Protein AF-A0A497MSE0-F1 (afdb_monomer_lite)

Sequence (101 aa):
SDIDIEVYAENPENVAKRLERFGKLRVERQTVKGGGAPVEVYHIYFRLPSGSEVEVVVRPPEHRHERRRCEIFGDIITGLTLNELERLLWEEPDRKFAPLV

Radius of gyration: 15.04 Å; chains: 1; bounding box: 40×32×30 Å

Structure (mmCIF, N/CA/C/O backbone):
data_AF-A0A497MSE0-F1
#
_entry.id   AF-A0A497MSE0-F1
#
loop_
_atom_site.group_PDB
_atom_site.id
_atom_site.type_symbol
_atom_site.label_atom_id
_atom_site.label_alt_id
_atom_site.label_comp_id
_atom_site.label_asym_id
_atom_site.label_entity_id
_atom_site.label_seq_id
_atom_site.pdbx_PDB_ins_code
_atom_site.Cartn_x
_atom_site.Cartn_y
_atom_site.Cartn_z
_atom_site.occupancy
_atom_site.B_iso_or_equiv
_atom_site.auth_seq_id
_atom_site.auth_comp_id
_atom_site.auth_asym_id
_atom_site.auth_atom_id
_atom_site.pdbx_PDB_model_num
ATOM 1 N N . SER A 1 1 ? -5.381 -8.226 5.496 1.00 74.81 1 SER A N 1
ATOM 2 C CA . SER A 1 1 ? -5.926 -6.902 5.152 1.00 74.81 1 SER A CA 1
ATOM 3 C C . SER A 1 1 ? -7.351 -7.050 4.649 1.00 74.81 1 SER A C 1
ATOM 5 O O . SER A 1 1 ? -7.704 -8.092 4.109 1.00 74.81 1 SER A O 1
ATOM 7 N N . ASP A 1 2 ? -8.182 -6.033 4.883 1.00 85.50 2 ASP A N 1
ATOM 8 C CA . ASP A 1 2 ? -9.526 -5.917 4.295 1.00 85.50 2 ASP A CA 1
ATOM 9 C C . ASP A 1 2 ? -9.477 -5.172 2.949 1.00 85.50 2 ASP A C 1
ATOM 11 O O . ASP A 1 2 ? -10.337 -5.355 2.090 1.00 85.50 2 ASP A O 1
ATOM 15 N N . ILE A 1 3 ? -8.487 -4.286 2.796 1.00 87.19 3 ILE A N 1
ATOM 16 C CA . ILE A 1 3 ? -8.245 -3.477 1.603 1.00 87.19 3 ILE A CA 1
ATOM 17 C C . ILE A 1 3 ? -6.768 -3.609 1.237 1.00 87.19 3 ILE A C 1
ATOM 19 O O . ILE A 1 3 ? -5.904 -3.244 2.037 1.00 87.19 3 ILE A O 1
ATOM 23 N N . ASP A 1 4 ? -6.500 -4.063 0.017 1.00 87.38 4 ASP A N 1
ATOM 24 C CA . ASP A 1 4 ? -5.156 -4.196 -0.542 1.00 87.38 4 ASP A CA 1
ATOM 25 C C . ASP A 1 4 ? -4.942 -3.179 -1.658 1.00 87.38 4 ASP A C 1
ATOM 27 O O . ASP A 1 4 ? -5.719 -3.097 -2.612 1.00 87.38 4 ASP A O 1
ATOM 31 N N . ILE A 1 5 ? -3.879 -2.388 -1.537 1.00 88.50 5 ILE A N 1
ATOM 32 C CA . ILE A 1 5 ? -3.506 -1.370 -2.517 1.00 88.50 5 ILE A CA 1
ATOM 33 C C . ILE A 1 5 ? -2.061 -1.610 -2.936 1.00 88.50 5 ILE A C 1
ATOM 35 O O . ILE A 1 5 ? -1.153 -1.605 -2.110 1.00 88.50 5 ILE A O 1
ATOM 39 N N . GLU A 1 6 ? -1.826 -1.749 -4.236 1.00 88.56 6 GLU A N 1
ATOM 40 C CA . GLU A 1 6 ? -0.477 -1.801 -4.796 1.00 88.56 6 GLU A CA 1
ATOM 41 C C . GLU A 1 6 ? -0.086 -0.432 -5.359 1.00 88.56 6 GLU A C 1
ATOM 43 O O . GLU A 1 6 ? -0.834 0.189 -6.119 1.00 88.56 6 GLU A O 1
ATOM 48 N N . VAL A 1 7 ? 1.095 0.053 -4.979 1.00 91.12 7 VAL A N 1
ATOM 49 C CA . VAL A 1 7 ? 1.649 1.319 -5.465 1.00 91.12 7 VAL A CA 1
ATOM 50 C C . VAL A 1 7 ? 3.083 1.138 -5.939 1.00 91.12 7 VAL A C 1
ATOM 52 O O . VAL A 1 7 ? 3.842 0.318 -5.425 1.00 91.12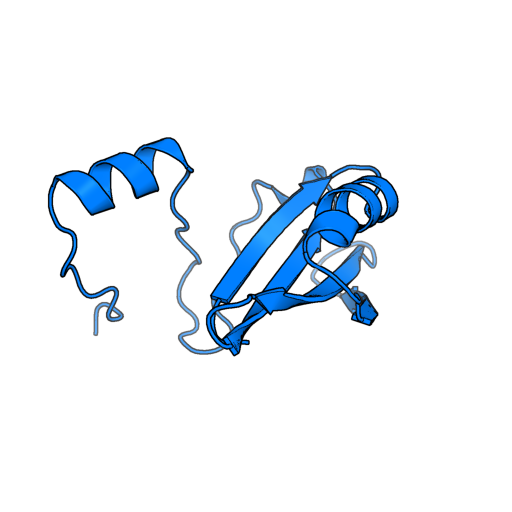 7 VAL A O 1
ATOM 55 N N . TYR A 1 8 ? 3.467 1.962 -6.910 1.00 90.06 8 TYR A N 1
ATOM 56 C CA . TYR A 1 8 ? 4.799 1.950 -7.500 1.00 90.06 8 TYR A CA 1
ATOM 57 C C . TYR A 1 8 ? 5.508 3.265 -7.200 1.00 90.06 8 TYR A C 1
ATOM 59 O O . TYR A 1 8 ? 5.003 4.333 -7.557 1.00 90.06 8 TYR A O 1
ATOM 67 N N . ALA A 1 9 ? 6.659 3.200 -6.535 1.00 92.12 9 ALA A N 1
ATOM 68 C CA . ALA A 1 9 ? 7.423 4.380 -6.150 1.00 92.12 9 ALA A CA 1
ATOM 69 C C . ALA A 1 9 ? 8.916 4.061 -6.030 1.00 92.12 9 ALA A C 1
ATOM 71 O O . ALA A 1 9 ? 9.285 2.998 -5.544 1.00 92.12 9 ALA A O 1
ATOM 72 N N . GLU A 1 10 ? 9.769 5.014 -6.412 1.00 90.62 10 GLU A N 1
ATOM 73 C CA . GLU A 1 10 ? 11.226 4.896 -6.228 1.00 90.62 10 GLU A CA 1
ATOM 74 C C . GLU A 1 10 ? 11.630 4.899 -4.746 1.00 90.62 10 GLU A C 1
ATOM 76 O O . GLU A 1 10 ? 12.620 4.286 -4.367 1.00 90.62 10 GLU A O 1
ATOM 81 N N . ASN A 1 11 ? 10.867 5.604 -3.903 1.00 92.12 11 ASN A N 1
ATOM 82 C CA . ASN A 1 11 ? 11.158 5.772 -2.482 1.00 92.12 11 ASN A CA 1
ATOM 83 C C . ASN A 1 11 ? 9.926 5.382 -1.635 1.00 92.12 11 ASN A C 1
ATOM 85 O O . ASN A 1 11 ? 8.963 6.159 -1.555 1.00 92.12 11 ASN A O 1
ATOM 89 N N . PRO A 1 12 ? 9.935 4.190 -1.015 1.00 91.81 12 PRO A N 1
ATOM 90 C CA . PRO A 1 12 ? 8.854 3.705 -0.157 1.00 91.81 12 PRO A CA 1
ATOM 91 C C . PRO A 1 12 ? 8.618 4.547 1.100 1.00 91.81 12 PRO A C 1
ATOM 93 O O . PRO A 1 12 ? 7.482 4.673 1.559 1.00 91.81 12 PRO A O 1
ATOM 96 N N . GLU A 1 13 ? 9.651 5.191 1.638 1.00 92.81 13 GLU A N 1
ATOM 97 C CA . GLU A 1 13 ? 9.549 6.048 2.819 1.00 92.81 13 GLU A CA 1
ATOM 98 C C . GLU A 1 13 ? 8.683 7.288 2.546 1.00 92.81 13 GLU A C 1
ATOM 100 O O . GLU A 1 13 ? 7.916 7.719 3.409 1.00 92.81 13 GLU A O 1
ATOM 105 N N . ASN A 1 14 ? 8.719 7.829 1.323 1.00 95.00 14 ASN A N 1
ATOM 106 C CA . ASN A 1 14 ? 7.829 8.913 0.903 1.00 95.00 14 ASN A CA 1
ATOM 107 C C . ASN A 1 14 ? 6.357 8.482 0.885 1.00 95.00 14 ASN A C 1
ATOM 109 O O . ASN A 1 14 ? 5.477 9.299 1.172 1.00 95.00 14 ASN A O 1
ATOM 113 N N . VAL A 1 15 ? 6.080 7.216 0.556 1.00 95.31 15 VAL A N 1
ATOM 114 C CA . VAL A 1 15 ? 4.728 6.649 0.633 1.00 95.31 15 VAL A CA 1
ATOM 115 C C . VAL A 1 15 ? 4.307 6.529 2.095 1.00 95.31 15 VAL A C 1
ATOM 117 O O . VAL A 1 15 ? 3.260 7.061 2.461 1.00 95.31 15 VAL A O 1
ATOM 120 N N . ALA A 1 16 ? 5.146 5.931 2.947 1.00 94.81 16 ALA A N 1
ATOM 121 C CA . ALA A 1 16 ? 4.875 5.802 4.379 1.00 94.81 16 ALA A CA 1
ATOM 122 C C . ALA A 1 16 ? 4.583 7.165 5.023 1.00 94.81 16 ALA A C 1
ATOM 124 O O . ALA A 1 16 ? 3.537 7.342 5.641 1.00 94.81 16 ALA A O 1
ATOM 125 N N . LYS A 1 17 ? 5.419 8.176 4.765 1.00 95.69 17 LYS A N 1
ATOM 126 C CA . LYS A 1 17 ? 5.233 9.538 5.284 1.00 95.69 17 LYS A CA 1
ATOM 127 C C . LYS A 1 17 ? 3.888 10.156 4.890 1.00 95.69 17 LYS A C 1
ATOM 129 O O . LYS A 1 17 ? 3.267 10.866 5.674 1.00 95.69 17 LYS A O 1
ATOM 134 N N . ARG A 1 18 ? 3.400 9.890 3.673 1.00 95.25 18 ARG A N 1
ATOM 135 C CA . ARG A 1 18 ? 2.068 10.355 3.239 1.00 95.25 18 ARG A CA 1
ATOM 136 C C . ARG A 1 18 ? 0.936 9.625 3.959 1.00 95.25 18 ARG A C 1
ATOM 138 O O . ARG A 1 18 ? -0.126 10.218 4.140 1.00 95.25 18 ARG A O 1
ATOM 145 N N . LEU A 1 19 ? 1.153 8.373 4.352 1.00 95.38 19 LEU A N 1
ATOM 146 C CA . LEU A 1 19 ? 0.169 7.536 5.036 1.00 95.38 19 LEU A CA 1
ATOM 147 C C . LEU A 1 19 ? 0.098 7.793 6.547 1.00 95.38 19 LEU A C 1
ATOM 149 O O . LEU A 1 19 ? -0.934 7.499 7.142 1.00 95.38 19 LEU A O 1
ATOM 153 N N . GLU A 1 20 ? 1.108 8.418 7.163 1.00 93.81 20 GLU A N 1
ATOM 154 C CA . GLU A 1 20 ? 1.114 8.766 8.601 1.00 93.81 20 GLU A CA 1
ATOM 155 C C . GLU A 1 20 ? -0.120 9.578 9.030 1.00 93.81 20 GLU A C 1
ATOM 157 O O . GLU A 1 20 ? -0.575 9.486 10.169 1.00 93.81 20 GLU A O 1
ATOM 162 N N . ARG A 1 21 ? -0.731 10.325 8.099 1.00 93.00 21 ARG A N 1
ATOM 163 C CA . ARG A 1 21 ? -1.992 11.053 8.326 1.00 93.00 21 ARG A CA 1
ATOM 164 C C . ARG A 1 21 ? -3.167 10.157 8.741 1.00 93.00 21 ARG A C 1
ATOM 166 O O . ARG A 1 21 ? -4.153 10.672 9.259 1.00 93.00 21 ARG A O 1
ATOM 173 N N . PHE A 1 22 ? -3.095 8.855 8.464 1.00 89.88 22 PHE A N 1
ATOM 174 C CA . PHE A 1 22 ? -4.115 7.867 8.819 1.00 89.88 22 PHE A CA 1
ATOM 175 C C . PHE A 1 22 ? -3.835 7.186 10.167 1.00 89.88 22 PHE A C 1
ATOM 177 O O . P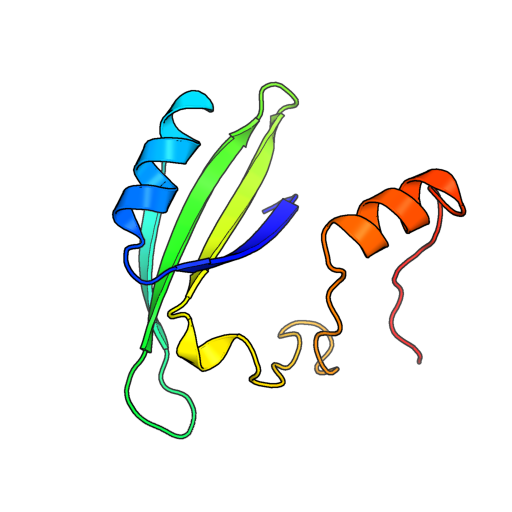HE A 1 22 ? -4.637 6.372 10.612 1.00 89.88 22 PHE A O 1
ATOM 184 N N . GLY A 1 23 ? -2.738 7.545 10.843 1.00 90.06 23 GLY A N 1
ATOM 185 C CA . GLY A 1 23 ? -2.400 7.075 12.182 1.00 90.06 23 GLY A CA 1
ATOM 186 C C . GLY A 1 23 ? -1.116 6.251 12.224 1.00 90.06 23 GLY A C 1
ATOM 187 O O . GLY A 1 23 ? -0.181 6.461 11.454 1.00 90.06 23 GLY A O 1
ATOM 188 N N . LYS A 1 24 ? -1.051 5.319 13.183 1.00 92.88 24 LYS A N 1
ATOM 189 C CA . LYS A 1 24 ? 0.138 4.492 13.409 1.00 92.88 24 LYS A CA 1
ATOM 190 C C . LYS A 1 24 ? 0.307 3.480 12.277 1.00 92.88 24 LYS A C 1
ATOM 192 O O . LYS A 1 24 ? -0.572 2.651 12.054 1.00 92.88 24 LYS A O 1
ATOM 197 N N . LEU A 1 25 ? 1.471 3.520 11.637 1.00 96.38 25 LEU A N 1
ATOM 198 C CA . LEU A 1 25 ? 1.854 2.583 10.588 1.00 96.38 25 LEU A CA 1
ATOM 199 C C . LEU A 1 25 ? 2.639 1.401 11.172 1.00 96.38 25 LEU A C 1
ATOM 201 O O . LEU A 1 25 ? 3.466 1.576 12.072 1.00 96.38 25 LEU A O 1
ATOM 205 N N . ARG A 1 26 ? 2.418 0.206 10.624 1.00 96.38 26 ARG A N 1
ATOM 206 C CA . ARG A 1 26 ? 3.332 -0.941 10.733 1.00 96.38 26 ARG A CA 1
ATOM 207 C C . ARG A 1 26 ? 3.959 -1.148 9.360 1.00 96.38 26 ARG A C 1
ATOM 209 O O . ARG A 1 26 ? 3.232 -1.320 8.393 1.00 96.38 26 ARG A O 1
ATOM 216 N N . VAL A 1 27 ? 5.285 -1.106 9.274 1.00 95.81 27 VAL A N 1
ATOM 217 C CA . VAL A 1 27 ? 6.015 -1.262 8.009 1.00 95.81 27 VAL A CA 1
ATOM 218 C C . VAL A 1 27 ? 6.842 -2.533 8.073 1.00 95.81 27 VAL A C 1
ATOM 220 O O . VAL A 1 27 ? 7.634 -2.713 8.998 1.00 95.81 27 VAL A O 1
ATOM 223 N N . GLU A 1 28 ? 6.669 -3.393 7.083 1.00 95.19 28 GLU A N 1
ATOM 224 C CA . GLU A 1 28 ? 7.422 -4.629 6.915 1.00 95.19 28 GLU A CA 1
ATOM 225 C C . GLU A 1 28 ? 8.150 -4.603 5.578 1.00 95.19 28 GLU A C 1
ATOM 227 O O . GLU A 1 28 ? 7.643 -4.078 4.589 1.00 95.19 28 GLU A O 1
ATOM 232 N N . ARG A 1 29 ? 9.366 -5.149 5.554 1.00 93.19 29 ARG A N 1
ATOM 233 C CA . ARG A 1 29 ? 10.194 -5.227 4.350 1.00 93.19 29 ARG A CA 1
ATOM 234 C C . ARG A 1 29 ? 10.383 -6.682 3.985 1.00 93.19 29 ARG A C 1
ATOM 236 O O . ARG A 1 29 ? 10.792 -7.481 4.828 1.00 93.19 29 ARG A O 1
ATOM 243 N N . GLN A 1 30 ? 10.111 -7.006 2.732 1.00 89.62 30 GLN A N 1
ATOM 244 C CA . GLN A 1 30 ? 10.225 -8.352 2.206 1.00 89.62 30 GLN A CA 1
ATOM 245 C C . GLN A 1 30 ? 11.056 -8.338 0.930 1.00 89.62 30 GLN A C 1
ATOM 247 O O . GLN A 1 30 ? 10.774 -7.608 -0.016 1.00 89.62 30 GLN A O 1
ATOM 252 N N . THR A 1 31 ? 12.080 -9.187 0.885 1.00 85.12 31 THR A N 1
ATOM 253 C CA . THR A 1 31 ? 12.819 -9.442 -0.350 1.00 85.12 31 THR A CA 1
ATOM 254 C C . THR A 1 31 ? 12.120 -10.548 -1.126 1.00 85.12 31 THR A C 1
ATOM 256 O O . THR A 1 31 ? 12.106 -11.706 -0.703 1.00 85.12 31 THR A O 1
ATOM 259 N N . VAL A 1 32 ? 11.557 -10.207 -2.280 1.00 79.00 32 VAL A N 1
ATOM 260 C CA . VAL A 1 32 ? 10.911 -11.166 -3.174 1.00 79.00 32 VAL A CA 1
ATOM 261 C C . VAL A 1 32 ? 11.927 -11.628 -4.215 1.00 79.00 32 VAL A C 1
ATOM 263 O O . VAL A 1 32 ? 12.550 -10.821 -4.905 1.00 79.00 32 VAL A O 1
ATOM 266 N N . LYS A 1 33 ? 12.107 -12.947 -4.330 1.00 68.31 33 LYS A N 1
ATOM 267 C CA . LYS A 1 33 ? 12.911 -13.570 -5.388 1.00 68.31 33 LYS A CA 1
ATOM 268 C C . LYS A 1 33 ? 11.964 -14.087 -6.467 1.00 68.31 33 LYS A C 1
ATOM 270 O O . LYS A 1 33 ? 11.252 -15.056 -6.228 1.00 68.31 33 LYS A O 1
ATOM 275 N N . GLY A 1 34 ? 11.951 -13.460 -7.640 1.00 56.38 34 GLY A N 1
ATOM 276 C CA . GLY A 1 34 ? 11.143 -13.914 -8.773 1.00 56.38 34 GLY A CA 1
ATOM 277 C C . GLY A 1 34 ? 11.851 -13.653 -10.093 1.00 56.38 34 GLY A C 1
ATOM 278 O O . GLY A 1 34 ? 11.990 -12.500 -10.471 1.00 56.38 34 GLY A O 1
ATOM 279 N N . GLY A 1 35 ? 12.314 -14.715 -10.767 1.00 52.47 35 GLY A N 1
ATOM 280 C CA . GLY A 1 35 ? 12.824 -14.723 -12.153 1.00 52.47 35 GLY A CA 1
ATOM 281 C C . GLY A 1 35 ? 14.066 -13.874 -12.485 1.00 52.47 35 GLY A C 1
ATOM 282 O O . GLY A 1 35 ? 14.730 -14.161 -13.476 1.00 52.47 35 GLY A O 1
ATOM 283 N N . GLY A 1 36 ? 14.398 -12.873 -11.667 1.00 64.94 36 GLY A N 1
ATOM 284 C CA . GLY A 1 36 ? 15.463 -11.893 -11.868 1.00 64.94 36 GLY A CA 1
ATOM 285 C C . GLY A 1 36 ? 16.107 -11.448 -10.549 1.00 64.94 36 GLY A C 1
ATOM 286 O O . GLY A 1 36 ? 16.209 -12.234 -9.602 1.00 64.94 36 GLY A O 1
ATOM 287 N N . ALA A 1 37 ? 16.586 -10.201 -10.498 1.00 70.50 37 ALA A N 1
ATOM 288 C CA . ALA A 1 37 ? 17.251 -9.653 -9.315 1.00 70.50 37 ALA A CA 1
ATOM 289 C C . ALA A 1 37 ? 16.306 -9.630 -8.092 1.00 70.50 37 ALA A C 1
ATOM 291 O O . ALA A 1 37 ? 15.099 -9.461 -8.263 1.00 70.50 37 ALA A O 1
ATOM 292 N N . PRO A 1 38 ? 16.820 -9.807 -6.859 1.00 75.88 38 PRO A N 1
ATOM 293 C CA . PRO A 1 38 ? 16.011 -9.674 -5.652 1.00 75.88 38 PRO A CA 1
ATOM 294 C C . PRO A 1 38 ? 15.367 -8.288 -5.586 1.00 75.88 38 PRO A C 1
ATOM 296 O O . PRO A 1 38 ? 16.063 -7.282 -5.705 1.00 75.88 38 PRO A O 1
ATOM 299 N N . VAL A 1 39 ? 14.055 -8.250 -5.370 1.00 81.75 39 VAL A N 1
ATOM 300 C CA . VAL A 1 39 ? 13.284 -7.005 -5.291 1.00 81.75 39 VAL A CA 1
ATOM 301 C C . VAL A 1 39 ? 12.897 -6.765 -3.844 1.00 81.75 39 VAL A C 1
ATOM 303 O O . VAL A 1 39 ? 12.327 -7.651 -3.203 1.00 81.75 39 VAL A O 1
ATOM 306 N N . GLU A 1 40 ? 13.195 -5.579 -3.322 1.00 86.00 40 GLU A N 1
ATOM 307 C CA . GLU A 1 40 ? 12.710 -5.159 -2.009 1.00 86.00 40 GLU A CA 1
ATOM 308 C C . GLU A 1 40 ? 11.295 -4.590 -2.148 1.00 86.00 40 GLU A C 1
ATOM 310 O O . GLU A 1 40 ? 11.032 -3.710 -2.967 1.00 86.00 40 GLU A O 1
ATOM 315 N N . VAL A 1 41 ? 10.369 -5.145 -1.373 1.00 90.62 41 VAL A N 1
ATOM 316 C CA . VAL A 1 41 ? 8.954 -4.778 -1.353 1.00 90.62 41 VAL A CA 1
ATOM 317 C C . VAL A 1 41 ? 8.597 -4.371 0.065 1.00 90.62 41 VAL A C 1
ATOM 319 O O . VAL A 1 41 ? 9.020 -5.011 1.031 1.00 90.62 41 VAL A O 1
ATOM 322 N N . TYR A 1 42 ? 7.822 -3.299 0.191 1.00 94.19 42 TYR A N 1
ATOM 323 C CA . TYR A 1 42 ? 7.422 -2.759 1.483 1.00 94.19 42 TYR A CA 1
ATOM 324 C C . TYR A 1 42 ? 5.929 -2.962 1.672 1.00 94.19 42 TYR A C 1
ATOM 326 O O . TYR A 1 42 ? 5.136 -2.540 0.838 1.00 94.19 42 TYR A O 1
ATOM 334 N N . HIS A 1 43 ? 5.556 -3.568 2.787 1.00 95.81 43 HIS A N 1
ATOM 335 C CA . HIS A 1 43 ? 4.175 -3.761 3.194 1.00 95.81 43 HIS A CA 1
ATOM 336 C C . HIS A 1 43 ? 3.874 -2.763 4.314 1.00 95.81 43 HIS A C 1
ATOM 338 O O . HIS A 1 43 ? 4.455 -2.836 5.400 1.00 95.81 43 HIS A O 1
ATOM 344 N N . ILE A 1 44 ? 3.019 -1.779 4.035 1.00 96.50 44 ILE A N 1
ATOM 345 C CA . ILE A 1 44 ? 2.645 -0.717 4.972 1.00 96.50 44 ILE A CA 1
ATOM 346 C C . ILE A 1 44 ? 1.207 -0.953 5.418 1.00 96.50 44 ILE A C 1
ATOM 348 O O . ILE A 1 44 ? 0.274 -0.816 4.633 1.00 96.50 44 ILE A O 1
ATOM 352 N N . TYR A 1 45 ? 1.028 -1.249 6.698 1.00 96.69 45 TYR A N 1
ATOM 353 C CA . TYR A 1 45 ? -0.270 -1.528 7.293 1.00 96.69 45 TYR A CA 1
ATOM 354 C C . TYR A 1 45 ? -0.737 -0.374 8.172 1.00 96.69 45 TYR A C 1
ATOM 356 O O . TYR A 1 45 ? 0.041 0.178 8.960 1.00 96.69 45 TYR A O 1
ATOM 364 N N . PHE A 1 46 ? -2.024 -0.051 8.088 1.00 95.94 46 PHE A N 1
ATOM 365 C CA . PHE A 1 46 ? -2.691 0.894 8.983 1.00 95.94 46 PHE A CA 1
ATOM 366 C C . PHE A 1 46 ? -4.186 0.589 9.089 1.00 95.94 46 PHE A C 1
ATOM 368 O O . PHE A 1 46 ? -4.742 -0.175 8.302 1.00 95.94 46 PHE A O 1
ATOM 375 N N . ARG A 1 47 ? -4.849 1.178 10.088 1.00 94.62 47 ARG A N 1
ATOM 376 C CA . ARG A 1 47 ? -6.280 0.973 10.339 1.00 94.62 47 ARG A CA 1
ATOM 377 C C . ARG A 1 47 ? -7.043 2.269 10.108 1.00 94.62 47 ARG A C 1
ATOM 379 O O . ARG A 1 47 ? -6.695 3.299 10.681 1.00 94.62 47 ARG A O 1
ATOM 386 N N . LEU A 1 48 ? -8.080 2.215 9.278 1.00 91.69 48 LEU A N 1
ATOM 387 C CA . LEU A 1 48 ? -8.958 3.357 9.026 1.00 91.69 48 LEU A CA 1
ATOM 388 C C . LEU A 1 48 ? -9.900 3.606 10.215 1.00 91.69 48 LEU A C 1
ATOM 390 O O . LEU A 1 48 ? -10.176 2.680 10.982 1.00 91.69 48 LEU A O 1
ATOM 394 N N . PRO A 1 49 ? -10.481 4.817 10.341 1.00 89.06 49 PRO A N 1
ATOM 395 C CA . PRO A 1 49 ? -11.516 5.095 11.341 1.00 89.06 49 PRO A CA 1
ATOM 396 C C . PRO A 1 49 ? -12.742 4.175 11.241 1.00 89.06 49 PRO A C 1
ATOM 398 O O . PRO A 1 49 ? -13.400 3.935 12.247 1.00 89.06 49 PRO A O 1
ATOM 401 N N . SER A 1 50 ? -13.028 3.625 10.054 1.00 90.75 50 SER A N 1
ATOM 402 C CA . SER A 1 50 ? -14.073 2.609 9.847 1.00 90.75 50 SER A CA 1
ATOM 403 C C . SER A 1 50 ? -13.773 1.274 10.539 1.00 90.75 50 SER A C 1
ATOM 405 O O . SER A 1 50 ? -14.649 0.421 10.635 1.00 90.75 50 SER A O 1
ATOM 407 N N . GLY A 1 51 ? -12.535 1.069 10.991 1.00 90.69 51 GLY A N 1
ATOM 408 C CA . GLY A 1 51 ? -12.053 -0.187 11.546 1.00 90.69 51 GLY A CA 1
ATOM 409 C C . GLY A 1 51 ? -11.474 -1.147 10.509 1.00 90.69 51 GLY A C 1
ATOM 410 O O . GLY A 1 51 ? -10.960 -2.178 10.925 1.00 90.69 51 GLY A O 1
ATOM 411 N N . SER A 1 52 ? -11.504 -0.830 9.214 1.00 92.38 52 SER A N 1
ATOM 412 C CA . SER A 1 52 ? -10.882 -1.658 8.172 1.00 92.38 52 SER A CA 1
ATOM 413 C C . SER A 1 52 ? -9.356 -1.601 8.259 1.00 92.38 52 SER A C 1
ATOM 415 O O . SER A 1 52 ? -8.782 -0.519 8.433 1.00 92.38 52 SER A O 1
ATOM 417 N N . GLU A 1 53 ? -8.696 -2.749 8.128 1.00 94.12 53 GLU A N 1
ATOM 418 C CA . GLU A 1 53 ? -7.246 -2.832 7.963 1.00 94.12 53 GLU A CA 1
ATOM 419 C C . GLU A 1 53 ? -6.870 -2.659 6.487 1.00 94.12 53 GLU A C 1
ATOM 421 O O . GLU A 1 53 ? -7.358 -3.383 5.619 1.00 94.12 53 GLU A O 1
ATOM 426 N N . VAL A 1 54 ? -5.978 -1.708 6.217 1.00 94.62 54 VAL A N 1
ATOM 427 C CA . VAL A 1 54 ? -5.448 -1.432 4.882 1.00 94.62 54 VAL A CA 1
ATOM 428 C C . VAL A 1 54 ? -4.004 -1.900 4.816 1.00 94.62 54 VAL A C 1
ATOM 430 O O . VAL A 1 54 ? -3.209 -1.588 5.707 1.00 94.62 54 VAL A O 1
ATOM 433 N N . GLU A 1 55 ? -3.667 -2.596 3.739 1.00 95.38 55 GLU A N 1
ATOM 434 C CA . GLU A 1 55 ? -2.301 -2.892 3.337 1.00 95.38 55 GLU A CA 1
ATOM 435 C C . GLU A 1 55 ? -1.962 -2.111 2.067 1.00 95.38 55 GLU A C 1
ATOM 437 O O . GLU A 1 55 ? -2.676 -2.159 1.065 1.00 95.38 55 GLU A O 1
ATOM 442 N N . VAL A 1 56 ? -0.854 -1.375 2.114 1.00 95.12 56 VAL A N 1
ATOM 443 C CA . VAL A 1 56 ? -0.258 -0.728 0.949 1.00 95.12 56 VAL A CA 1
ATOM 444 C C . VAL A 1 56 ? 1.062 -1.419 0.643 1.00 95.12 56 VAL A C 1
ATOM 446 O O . VAL A 1 56 ? 2.024 -1.296 1.404 1.00 95.12 56 VAL A O 1
ATOM 449 N N . VAL A 1 57 ? 1.110 -2.119 -0.485 1.00 93.38 57 VAL A N 1
ATOM 450 C CA . VAL A 1 57 ? 2.314 -2.772 -0.999 1.00 93.38 57 VAL A CA 1
ATOM 451 C C . VAL A 1 57 ? 3.034 -1.802 -1.928 1.00 93.38 57 VAL A C 1
ATOM 453 O O . VAL A 1 57 ? 2.515 -1.441 -2.983 1.00 93.38 57 VAL A O 1
ATOM 456 N N . VAL A 1 58 ? 4.238 -1.377 -1.548 1.00 93.88 58 VAL A N 1
ATOM 457 C CA . VAL A 1 58 ? 5.087 -0.507 -2.367 1.00 93.88 58 VAL A CA 1
ATOM 458 C C . VAL A 1 58 ? 6.113 -1.342 -3.114 1.00 93.88 58 VAL A C 1
ATOM 460 O O . VAL A 1 58 ? 6.910 -2.060 -2.501 1.00 93.88 58 VAL A O 1
ATOM 463 N N . ARG A 1 59 ? 6.112 -1.213 -4.441 1.00 90.62 59 ARG A N 1
ATOM 464 C CA . ARG A 1 59 ? 7.082 -1.844 -5.339 1.00 90.62 59 ARG A CA 1
ATOM 465 C C . ARG A 1 59 ? 7.897 -0.812 -6.116 1.00 90.62 59 ARG A C 1
ATOM 467 O O . ARG A 1 59 ? 7.423 0.311 -6.318 1.00 90.62 59 ARG A O 1
ATOM 474 N N . PRO A 1 60 ? 9.077 -1.200 -6.623 1.00 88.56 60 PRO A N 1
ATOM 475 C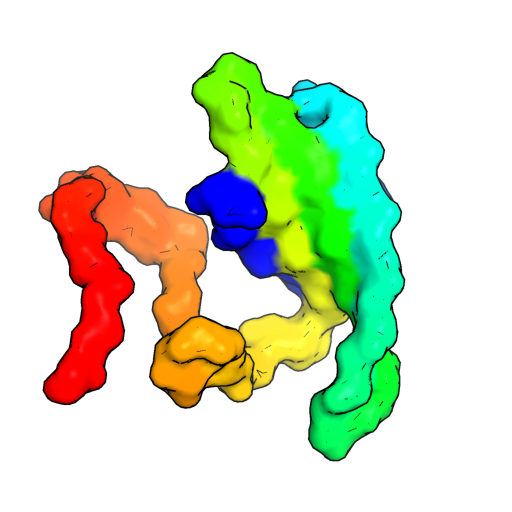 CA . PRO A 1 60 ? 9.830 -0.345 -7.526 1.00 88.56 60 PRO A CA 1
ATOM 476 C C . PRO A 1 60 ? 9.074 -0.097 -8.850 1.00 88.56 60 PRO A C 1
ATOM 478 O O . PRO A 1 60 ? 8.348 -0.989 -9.313 1.00 88.56 60 PRO A O 1
ATOM 481 N N . PRO A 1 61 ? 9.201 1.094 -9.469 1.00 88.00 61 PRO A N 1
ATOM 482 C CA . PRO A 1 61 ? 8.450 1.470 -10.671 1.00 88.00 61 PRO A CA 1
ATOM 483 C C . PRO A 1 61 ? 8.649 0.559 -11.881 1.00 88.00 61 PRO A C 1
ATOM 485 O O . PRO A 1 61 ? 7.747 0.444 -12.710 1.00 88.00 61 PRO A O 1
ATOM 488 N N . GLU A 1 62 ? 9.791 -0.115 -11.973 1.00 84.19 62 GLU A N 1
ATOM 489 C CA . GLU A 1 62 ? 10.149 -1.010 -13.076 1.00 84.19 62 GLU A CA 1
ATOM 490 C C . GLU A 1 62 ? 9.194 -2.210 -13.156 1.00 84.19 62 GLU A C 1
ATOM 492 O O . GLU A 1 62 ? 8.900 -2.709 -14.241 1.00 84.19 62 GLU A O 1
ATOM 497 N N . HIS A 1 63 ? 8.632 -2.614 -12.013 1.00 79.81 63 HIS A N 1
ATOM 498 C CA . HIS A 1 63 ? 7.698 -3.733 -11.912 1.00 79.81 63 HIS A CA 1
ATOM 499 C C . HIS A 1 63 ? 6.254 -3.361 -12.282 1.00 79.81 63 HIS A C 1
ATOM 501 O O . HIS A 1 63 ? 5.397 -4.239 -12.339 1.00 79.81 63 HIS A O 1
ATOM 507 N N . ARG A 1 64 ? 5.957 -2.085 -12.577 1.00 76.81 64 ARG A N 1
ATOM 508 C CA . ARG A 1 64 ? 4.591 -1.605 -12.867 1.00 76.81 64 ARG A CA 1
ATOM 509 C C . ARG A 1 64 ? 3.917 -2.304 -14.046 1.00 76.81 64 ARG A C 1
ATOM 511 O O . ARG A 1 64 ? 2.692 -2.373 -14.108 1.00 76.81 64 ARG A O 1
ATOM 518 N N . HIS A 1 65 ? 4.704 -2.776 -15.005 1.00 73.12 65 HIS A N 1
ATOM 519 C CA . HIS A 1 65 ? 4.201 -3.408 -16.226 1.00 73.12 65 HIS A CA 1
ATOM 520 C C . HIS A 1 65 ? 4.327 -4.934 -16.208 1.00 73.12 65 HIS A C 1
ATOM 522 O O . HIS A 1 65 ? 3.985 -5.595 -17.192 1.00 73.12 65 HIS A O 1
ATOM 528 N N . GLU A 1 66 ? 4.803 -5.509 -15.104 1.00 74.38 66 GLU A N 1
ATOM 529 C CA . GLU A 1 66 ? 4.920 -6.953 -14.976 1.00 74.38 66 GLU A CA 1
ATOM 530 C C . GLU A 1 66 ? 3.550 -7.588 -14.747 1.00 74.38 66 GLU A C 1
ATOM 532 O O . GLU A 1 66 ? 2.802 -7.232 -13.838 1.00 74.38 66 GLU A O 1
ATOM 537 N N . ARG A 1 67 ? 3.223 -8.586 -15.572 1.00 69.50 67 ARG A N 1
ATOM 538 C CA . ARG A 1 67 ? 2.018 -9.392 -15.373 1.00 69.50 67 ARG A CA 1
ATOM 539 C C . ARG A 1 67 ? 2.234 -10.316 -14.181 1.00 69.50 67 ARG A C 1
ATOM 541 O O . ARG A 1 67 ? 2.962 -11.303 -14.274 1.00 69.50 67 ARG A O 1
ATOM 548 N N . ARG A 1 68 ? 1.587 -9.991 -13.068 1.00 70.19 68 ARG A N 1
ATOM 549 C CA . ARG A 1 68 ? 1.622 -10.773 -11.828 1.00 70.19 68 ARG A CA 1
ATOM 550 C C . ARG A 1 68 ? 0.444 -11.741 -11.787 1.00 70.19 68 ARG A C 1
ATOM 552 O O . ARG A 1 68 ? -0.587 -11.488 -12.406 1.00 70.19 68 ARG A O 1
ATOM 559 N N . ARG A 1 69 ? 0.603 -12.850 -11.064 1.00 69.75 69 ARG A N 1
ATOM 560 C CA . ARG A 1 69 ? -0.498 -13.775 -10.769 1.00 69.75 69 ARG A CA 1
ATOM 561 C C . ARG A 1 69 ? -1.036 -13.520 -9.370 1.00 69.75 69 ARG A C 1
ATOM 563 O O . ARG A 1 69 ? -0.245 -13.250 -8.468 1.00 69.75 69 ARG A O 1
ATOM 570 N N . CYS A 1 70 ? -2.349 -13.611 -9.204 1.00 64.81 70 CYS A N 1
ATOM 571 C CA . CYS A 1 70 ? -2.980 -13.618 -7.896 1.00 64.81 70 CYS A CA 1
ATOM 572 C C . CYS A 1 70 ? -2.497 -14.850 -7.122 1.00 64.81 70 CYS A C 1
ATOM 574 O O . CYS A 1 70 ? -2.497 -15.958 -7.657 1.00 64.81 70 CYS A O 1
ATOM 576 N N . GLU A 1 71 ? -2.097 -14.678 -5.864 1.00 62.78 71 GLU A N 1
ATOM 577 C CA . GLU A 1 71 ? -1.619 -15.790 -5.029 1.00 62.78 71 GLU A CA 1
ATOM 578 C C . GLU A 1 71 ? -2.757 -16.722 -4.588 1.00 62.78 71 GLU A C 1
ATOM 580 O O . GLU A 1 71 ? -2.522 -17.891 -4.296 1.00 62.78 71 GLU A O 1
ATOM 585 N N . ILE A 1 72 ? -3.993 -16.215 -4.587 1.00 63.53 72 ILE A N 1
ATOM 586 C CA . ILE A 1 72 ? -5.188 -16.956 -4.171 1.00 63.53 72 ILE A CA 1
ATOM 587 C C . ILE A 1 72 ? -5.795 -17.713 -5.357 1.00 63.53 72 ILE A C 1
ATOM 589 O O . ILE A 1 72 ? -6.115 -18.894 -5.236 1.00 63.53 72 ILE A O 1
ATOM 593 N N . PHE A 1 73 ? -5.947 -17.047 -6.505 1.00 66.38 73 PHE A N 1
ATOM 594 C CA . PHE A 1 73 ? -6.685 -17.589 -7.652 1.00 66.38 73 PHE A CA 1
ATOM 595 C C . PHE A 1 73 ? -5.788 -18.047 -8.811 1.00 66.38 73 PHE A C 1
ATOM 597 O O . PHE A 1 73 ? -6.233 -18.800 -9.673 1.00 66.38 73 PHE A O 1
ATOM 604 N N . GLY A 1 74 ? -4.515 -17.641 -8.837 1.00 65.00 74 GLY A N 1
ATOM 605 C CA . GLY A 1 74 ? -3.549 -18.030 -9.871 1.00 65.00 74 GLY A CA 1
ATOM 606 C C . GLY A 1 74 ? -3.750 -17.362 -11.238 1.00 65.00 74 GLY A C 1
ATOM 607 O O . GLY A 1 74 ? -2.929 -17.565 -12.139 1.00 65.00 74 GLY A O 1
ATOM 608 N N . ASP A 1 75 ? -4.796 -16.556 -11.399 1.00 70.50 75 ASP A N 1
ATOM 609 C CA . ASP A 1 75 ? -5.080 -15.749 -12.580 1.00 70.50 75 ASP A CA 1
ATOM 610 C C . ASP A 1 75 ? -4.179 -14.510 -12.657 1.00 70.50 75 ASP A C 1
ATOM 612 O O . ASP A 1 75 ? -3.495 -14.141 -11.703 1.00 70.50 75 ASP A O 1
ATOM 616 N N . ILE A 1 76 ? -4.108 -13.888 -13.837 1.00 73.25 76 ILE A N 1
ATOM 617 C CA . ILE A 1 76 ? -3.338 -12.653 -14.011 1.00 73.25 76 ILE A CA 1
ATOM 618 C C . ILE A 1 76 ? -4.070 -11.532 -13.280 1.00 73.25 76 ILE A C 1
ATOM 620 O O . ILE A 1 76 ? -5.246 -11.296 -13.539 1.00 73.25 76 ILE A O 1
ATOM 624 N N . ILE A 1 77 ? -3.354 -10.802 -12.428 1.00 72.75 77 ILE A N 1
ATOM 625 C CA . ILE A 1 77 ? -3.889 -9.618 -11.763 1.00 72.75 77 ILE A CA 1
ATOM 626 C C . ILE A 1 77 ? -4.160 -8.556 -12.832 1.00 72.75 77 ILE A C 1
ATOM 628 O O . ILE A 1 77 ? -3.239 -7.931 -13.361 1.00 72.75 77 ILE A O 1
ATOM 632 N N . THR A 1 78 ? -5.435 -8.354 -13.152 1.00 70.81 78 THR A N 1
ATOM 633 C CA . THR A 1 78 ? -5.925 -7.226 -13.946 1.00 70.81 78 THR A CA 1
ATOM 634 C C . THR A 1 78 ? -6.544 -6.221 -12.981 1.00 70.81 78 THR A C 1
ATOM 636 O O . THR A 1 78 ? -7.743 -6.260 -12.713 1.00 70.81 78 THR A O 1
ATOM 639 N N . GLY A 1 79 ? -5.704 -5.385 -12.368 1.00 70.56 79 GLY A N 1
ATOM 640 C CA . GLY A 1 79 ? -6.175 -4.307 -11.496 1.00 70.56 79 GLY A CA 1
ATOM 641 C C . GLY A 1 79 ? -6.952 -3.238 -12.271 1.00 70.56 79 GLY A C 1
ATOM 642 O O . GLY A 1 79 ? -6.952 -3.226 -13.501 1.00 70.56 79 GLY A O 1
ATOM 643 N N . LEU A 1 80 ? -7.578 -2.317 -11.540 1.00 76.19 80 LEU A N 1
ATOM 644 C CA . LEU A 1 80 ? -8.183 -1.110 -12.102 1.00 76.19 80 LEU A CA 1
ATOM 645 C C . LEU A 1 80 ? -7.271 0.085 -11.820 1.00 76.19 80 LEU A C 1
ATOM 647 O O . LEU A 1 80 ? -6.734 0.234 -10.721 1.00 76.19 80 LEU A O 1
ATOM 651 N N . THR A 1 81 ? -7.111 0.967 -12.799 1.00 76.25 81 THR A N 1
ATOM 652 C CA . THR A 1 81 ? -6.620 2.324 -12.546 1.00 76.25 81 THR A CA 1
ATOM 653 C C . THR A 1 81 ? -7.634 3.104 -11.706 1.00 76.25 81 THR A C 1
ATOM 655 O O . THR A 1 81 ? -8.805 2.737 -11.632 1.00 76.25 81 THR A O 1
ATOM 658 N N . LEU A 1 82 ? -7.212 4.220 -11.100 1.00 76.50 82 LEU A N 1
ATOM 659 C CA . LEU A 1 82 ? -8.119 5.076 -10.324 1.00 76.50 82 LEU A CA 1
ATOM 660 C C . LEU A 1 82 ? -9.343 5.510 -11.146 1.00 76.50 82 LEU A C 1
ATOM 662 O O . LEU A 1 82 ? -10.463 5.382 -10.673 1.00 76.50 82 LEU A O 1
ATOM 666 N N . ASN A 1 83 ? -9.136 5.940 -12.393 1.00 83.25 83 ASN A N 1
ATOM 667 C CA . ASN A 1 83 ? -10.228 6.369 -13.270 1.00 83.25 83 ASN A CA 1
ATOM 668 C C . ASN A 1 83 ? -11.179 5.212 -13.615 1.00 83.25 83 ASN A C 1
ATOM 670 O O . ASN A 1 83 ? -12.389 5.406 -13.700 1.00 83.25 83 ASN A O 1
ATOM 674 N N . GLU A 1 84 ? -10.646 4.007 -13.833 1.00 84.81 84 GLU A N 1
ATOM 675 C CA . GLU A 1 84 ? -11.467 2.817 -14.089 1.00 84.81 84 GLU A CA 1
ATOM 676 C C . GLU A 1 84 ? -12.250 2.401 -12.843 1.00 84.81 84 GLU A C 1
ATOM 678 O O . GLU A 1 84 ? -13.413 2.023 -12.960 1.00 84.81 84 GLU A O 1
ATOM 683 N N . LEU A 1 85 ? -11.647 2.521 -11.656 1.00 85.12 85 LEU A N 1
ATOM 684 C CA . LEU A 1 85 ? -12.318 2.278 -10.384 1.00 85.12 85 LEU A CA 1
ATOM 685 C C . LEU A 1 85 ? -13.437 3.296 -10.139 1.00 85.12 85 LEU A C 1
ATOM 687 O O . LEU A 1 85 ? -14.552 2.896 -9.827 1.00 85.12 85 LEU A O 1
ATOM 691 N N . GLU A 1 86 ? -13.171 4.593 -10.308 1.00 88.75 86 GLU A N 1
ATOM 692 C CA . GLU A 1 86 ? -14.182 5.650 -10.169 1.00 88.75 86 GLU A CA 1
ATOM 693 C C . GLU A 1 86 ? -15.356 5.424 -11.121 1.00 88.75 86 GLU A C 1
ATOM 695 O O . GLU A 1 86 ? -16.516 5.486 -10.710 1.00 88.75 86 GLU A O 1
ATOM 700 N N . ARG A 1 87 ? -15.059 5.099 -12.384 1.00 90.25 87 ARG A N 1
ATOM 701 C CA . ARG A 1 87 ? -16.077 4.781 -13.382 1.00 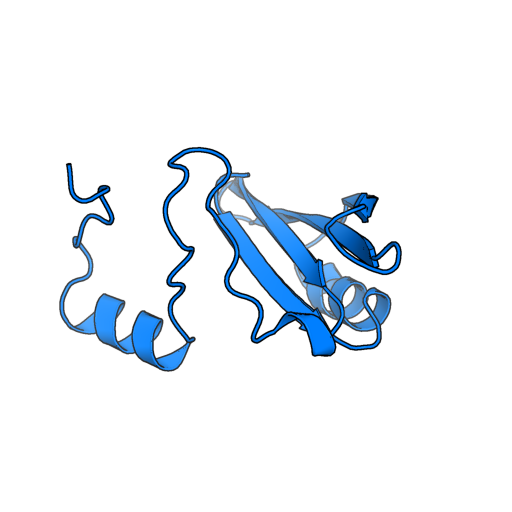90.25 87 ARG A CA 1
ATOM 702 C C . ARG A 1 87 ? -16.896 3.556 -12.982 1.00 90.25 87 ARG A C 1
ATOM 704 O O . ARG A 1 87 ? -18.117 3.597 -13.070 1.00 90.25 87 ARG A O 1
ATOM 711 N N . LEU A 1 88 ? -16.245 2.491 -12.523 1.00 86.50 88 LEU A N 1
ATOM 712 C CA . LEU A 1 88 ? -16.924 1.270 -12.104 1.00 86.50 88 LEU A CA 1
ATOM 713 C C . LEU A 1 88 ? -17.817 1.501 -10.881 1.00 86.50 88 LEU A C 1
ATOM 715 O O . LEU A 1 88 ? -18.936 1.009 -10.855 1.00 86.50 88 LEU A O 1
ATOM 719 N N . LEU A 1 89 ? -17.371 2.292 -9.902 1.00 86.75 89 LEU A N 1
ATOM 720 C CA . LEU A 1 89 ? -18.193 2.656 -8.744 1.00 86.75 89 LEU A CA 1
ATOM 721 C C . LEU A 1 89 ? -19.416 3.496 -9.134 1.00 86.75 89 LEU A C 1
ATOM 723 O O . LEU A 1 89 ? -20.438 3.439 -8.455 1.00 86.75 89 LEU A O 1
ATOM 727 N N . TRP A 1 90 ? -19.314 4.279 -10.209 1.00 91.00 90 TRP A N 1
ATOM 728 C CA . TRP A 1 90 ? -20.429 5.064 -10.724 1.00 91.00 90 TRP A CA 1
ATOM 729 C C . TRP A 1 90 ? -21.418 4.225 -11.542 1.00 91.00 90 TRP A C 1
ATOM 731 O O . TRP A 1 90 ? -22.628 4.411 -11.425 1.00 91.00 90 TRP A O 1
ATOM 741 N N . GLU A 1 91 ? -20.910 3.328 -12.388 1.00 92.81 91 GLU A N 1
ATOM 742 C CA . GLU A 1 91 ? -21.715 2.544 -13.331 1.00 92.81 91 GLU A CA 1
ATOM 743 C C . GLU A 1 91 ? -22.280 1.255 -12.708 1.00 92.81 91 GLU A C 1
ATOM 745 O O . GLU A 1 91 ? -23.450 0.943 -12.915 1.00 92.81 91 GLU A O 1
ATOM 750 N N . GLU A 1 92 ? -21.474 0.512 -11.944 1.00 89.69 92 GLU A N 1
ATOM 751 C CA . GLU A 1 92 ? -21.800 -0.821 -11.413 1.00 89.69 92 GLU A CA 1
ATOM 752 C C . GLU A 1 92 ? -21.229 -1.029 -9.984 1.00 89.69 92 GLU A C 1
ATOM 754 O O . GLU A 1 92 ? -20.333 -1.857 -9.776 1.00 89.69 92 GLU A O 1
ATOM 759 N N . PRO A 1 93 ? -21.717 -0.297 -8.964 1.00 84.94 93 PRO A N 1
ATOM 760 C CA . PRO A 1 93 ? -21.154 -0.331 -7.607 1.00 84.94 93 PRO A CA 1
ATOM 761 C C . PRO A 1 93 ? -21.256 -1.695 -6.903 1.00 84.94 93 PRO A C 1
ATOM 763 O O . PRO A 1 93 ? -20.507 -1.964 -5.965 1.00 84.94 93 PRO A O 1
ATOM 766 N N . ASP A 1 94 ? -22.181 -2.555 -7.323 1.00 85.12 94 ASP A N 1
ATOM 767 C CA . ASP A 1 94 ? -22.434 -3.890 -6.774 1.00 85.12 94 ASP A CA 1
ATOM 768 C C . ASP A 1 94 ? -21.775 -5.021 -7.585 1.00 85.12 94 ASP A C 1
ATOM 770 O O . ASP A 1 94 ? -21.979 -6.209 -7.299 1.00 85.12 94 ASP A O 1
ATOM 774 N N . ARG A 1 95 ? -20.945 -4.671 -8.578 1.00 80.62 95 ARG A N 1
ATOM 775 C CA . ARG A 1 95 ? -20.244 -5.639 -9.421 1.00 80.62 95 ARG A CA 1
ATOM 776 C C . ARG A 1 95 ? -19.329 -6.538 -8.596 1.00 80.62 95 ARG A C 1
ATOM 778 O O . ARG A 1 95 ? -18.413 -6.095 -7.906 1.00 80.62 95 ARG A O 1
ATOM 785 N N . LYS A 1 96 ? -19.547 -7.848 -8.724 1.00 75.12 96 LYS A N 1
ATOM 786 C CA . LYS A 1 96 ? -18.697 -8.870 -8.107 1.00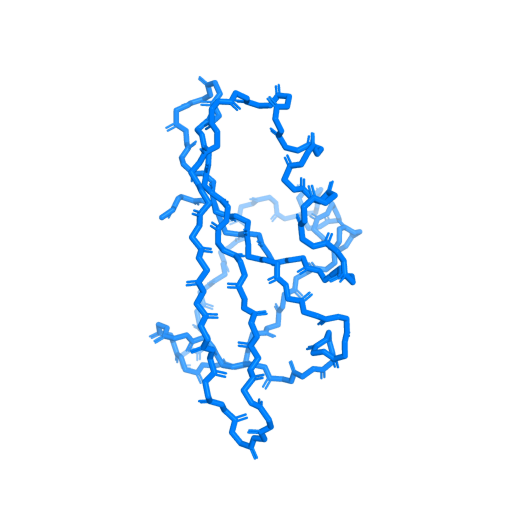 75.12 96 LYS A CA 1
ATOM 787 C C . LYS A 1 96 ? -17.509 -9.185 -9.010 1.00 75.12 96 LYS A C 1
ATOM 789 O O . LYS A 1 96 ? -17.685 -9.522 -10.177 1.00 75.12 96 LYS A O 1
ATOM 794 N N . PHE A 1 97 ? -16.311 -9.160 -8.439 1.00 70.56 97 PHE A N 1
ATOM 795 C CA . PHE A 1 97 ? -15.074 -9.592 -9.092 1.00 70.56 97 PHE A CA 1
ATOM 796 C C . PHE A 1 97 ? -14.786 -11.057 -8.755 1.00 70.56 97 PHE A C 1
ATOM 798 O O . PHE A 1 97 ? -13.831 -11.377 -8.054 1.00 70.56 97 PHE A O 1
ATOM 805 N N . ALA A 1 98 ? -15.681 -11.945 -9.188 1.00 64.88 98 ALA A N 1
ATOM 806 C CA . ALA A 1 98 ? -15.475 -13.381 -9.044 1.00 64.88 98 ALA A CA 1
ATOM 807 C C . ALA A 1 98 ? -14.596 -13.906 -10.197 1.00 64.88 98 ALA A C 1
ATOM 809 O O . ALA A 1 98 ? -14.745 -13.424 -11.324 1.00 64.88 98 ALA A O 1
ATOM 810 N N . PRO A 1 99 ? -13.713 -14.887 -9.945 1.00 57.72 99 PRO A N 1
ATOM 811 C CA . PRO A 1 99 ? -12.924 -15.505 -11.003 1.00 57.72 99 PRO A CA 1
ATOM 812 C C . PRO A 1 99 ? -13.832 -16.134 -12.068 1.00 57.72 99 PRO A C 1
ATOM 814 O O . PRO A 1 99 ? -14.884 -16.698 -11.755 1.00 57.72 99 PRO A O 1
ATOM 817 N N . LEU A 1 100 ? -13.414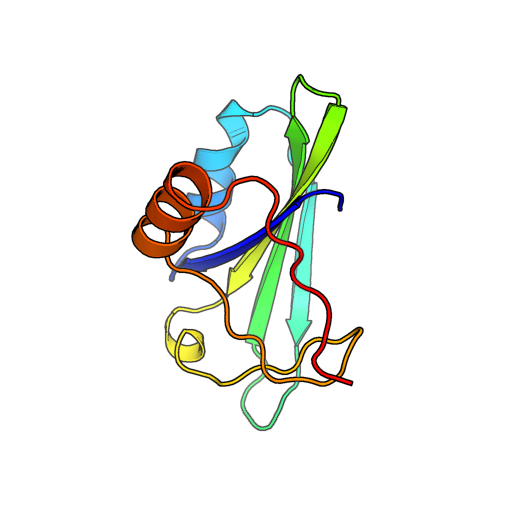 -16.025 -13.332 1.00 58.19 100 LEU A N 1
ATOM 818 C CA . LEU A 1 100 ? -14.039 -16.734 -14.446 1.00 58.19 100 LEU A CA 1
ATOM 819 C C . LEU A 1 100 ? -13.682 -18.217 -14.296 1.00 58.19 100 LEU A C 1
ATOM 821 O O . LEU A 1 100 ? -12.535 -18.598 -14.522 1.00 58.19 100 LEU A O 1
ATOM 825 N N . VAL A 1 101 ? -14.643 -19.008 -13.821 1.00 51.22 101 VAL A N 1
ATOM 826 C CA . VAL A 1 101 ? -14.520 -20.466 -13.662 1.00 51.22 101 VAL A CA 1
ATOM 827 C C . VAL A 1 101 ? -14.444 -21.146 -15.024 1.00 51.22 101 VAL A C 1
ATOM 829 O O . VAL A 1 101 ? -15.224 -20.738 -15.917 1.00 51.22 101 VAL A O 1
#

Foldseek 3Di:
DQAEAEDADPDVVVVVVVCCVQPDKDKDWDFDDDPDDTWIKIWIWDAHPVRDIYTYIYGHNVCVPPFDADPVPRHTDPDDDPVRVVVCCVPPVPDDPDDDD

Secondary structure (DSSP, 8-state):
--EEEEEE-S-HHHHHHHHGGGS--EEEEEEE--SSS-EEEEEEEEE-TTS-EEEEEEE-GGGGG--PBPTTT-SB--PPPHHHHHHHHHH-TT-------

pLDDT: mean 83.54, std 11.71, range [51.22, 96.69]